Protein AF-A0A540N4F6-F1 (afdb_monomer_lite)

Organism: Malus baccata (NCBI:txid106549)

pLDDT: mean 77.93, std 13.74, range [46.06, 95.38]

Sequence (123 aa):
MISFDKQNSRILIYSMHNLLGQISEKNLCRRLDRFLCSTGCEDIFPEARQTALARVISDHCPIQLDTNKVKWGPCPFRFENMWLQDPEFRNKFKEWWQSEQVEGWEGYKFMIKLKAMKKKVQS

Secondary structure (DSSP, 8-state):
-EEEETTTTEEEE-----SS----SS------------HHHHHH-TT-EEEEPPPSSSSSPPEEEE-S-----SPPPPPPGGGGGSTTHHHHHHHHHHH----S-HHHHHHHHHHHHHHHH--

Radius of gyration: 26.09 Å; chains: 1; bounding box: 52×40×64 Å

Foldseek 3Di:
DWDADPVQRKTKDDDPPDQDDDPDPDPPDDDPDDDDDDPVNCVQQVPWDKDFADDDRDPDTIIMIHSDDDCPDPDDDDDDCVLVVPPCSVVVLVVLLVPDDDDDDPVVNVVVSVVSVSVVVVD

InterPro domains:
  IPR036691 Endonuclease/exonuclease/phosphatase superfamily [G3DSA:3.60.10.10] (3-70)
  IPR036691 Endonuclease/exonuclease/phosphatase superfamily [SSF56219] (14-66)

Structure (mmCIF, N/CA/C/O backbone):
data_AF-A0A540N4F6-F1
#
_entry.id   AF-A0A540N4F6-F1
#
loop_
_atom_site.group_PDB
_atom_site.id
_atom_site.type_symbol
_atom_site.label_atom_id
_atom_site.label_alt_id
_atom_site.label_comp_id
_atom_site.label_asym_id
_atom_site.label_entity_id
_atom_site.label_seq_id
_atom_site.pdbx_PDB_ins_code
_atom_site.Cartn_x
_atom_site.Cartn_y
_atom_site.Cartn_z
_atom_site.occupancy
_atom_site.B_iso_or_equiv
_atom_site.auth_seq_id
_atom_site.auth_comp_id
_atom_site.auth_asym_id
_atom_site.auth_atom_id
_atom_site.pdbx_PDB_model_num
ATOM 1 N N . MET A 1 1 ? 23.839 -2.644 -26.382 1.00 56.44 1 MET A N 1
ATOM 2 C CA . MET A 1 1 ? 24.255 -3.639 -25.376 1.00 56.44 1 MET A CA 1
ATOM 3 C C . MET A 1 1 ? 23.050 -4.069 -24.547 1.00 56.44 1 MET A C 1
ATOM 5 O O . MET A 1 1 ? 22.416 -3.229 -23.918 1.00 56.44 1 MET A O 1
ATOM 9 N N . ILE A 1 2 ? 22.717 -5.360 -24.572 1.00 59.19 2 ILE A N 1
ATOM 10 C CA . ILE A 1 2 ? 21.724 -5.956 -23.666 1.00 59.19 2 ILE A CA 1
ATOM 11 C C . ILE A 1 2 ? 22.469 -6.313 -22.380 1.00 59.19 2 ILE A C 1
ATOM 13 O O . ILE A 1 2 ? 23.492 -6.990 -22.445 1.00 59.19 2 ILE A O 1
ATOM 17 N N . SER A 1 3 ? 21.994 -5.832 -21.235 1.00 63.19 3 SER A N 1
ATOM 18 C CA . SER A 1 3 ? 22.557 -6.149 -19.923 1.00 63.19 3 SER A CA 1
ATOM 19 C C . SER A 1 3 ? 21.480 -6.767 -19.038 1.00 63.19 3 SER A C 1
ATOM 21 O O . SER A 1 3 ? 20.322 -6.340 -19.059 1.00 63.19 3 SER A O 1
ATOM 23 N N . PHE A 1 4 ? 21.859 -7.791 -18.277 1.00 52.75 4 PHE A N 1
ATOM 24 C CA . PHE A 1 4 ? 20.963 -8.511 -17.380 1.00 52.75 4 PHE A CA 1
ATOM 25 C C . PHE A 1 4 ? 21.348 -8.204 -15.934 1.00 52.75 4 PHE A C 1
ATOM 27 O O . PHE A 1 4 ? 22.426 -8.594 -15.482 1.00 52.75 4 PHE A O 1
ATOM 34 N N . ASP A 1 5 ? 20.468 -7.524 -15.201 1.00 59.12 5 ASP A N 1
ATOM 35 C CA . ASP A 1 5 ? 20.639 -7.331 -13.764 1.00 59.12 5 ASP A CA 1
ATOM 36 C C . ASP A 1 5 ? 20.077 -8.555 -13.027 1.00 59.12 5 ASP A C 1
ATOM 38 O O . ASP A 1 5 ? 18.869 -8.687 -12.799 1.00 59.12 5 ASP A O 1
ATOM 42 N N . LYS A 1 6 ? 20.984 -9.469 -1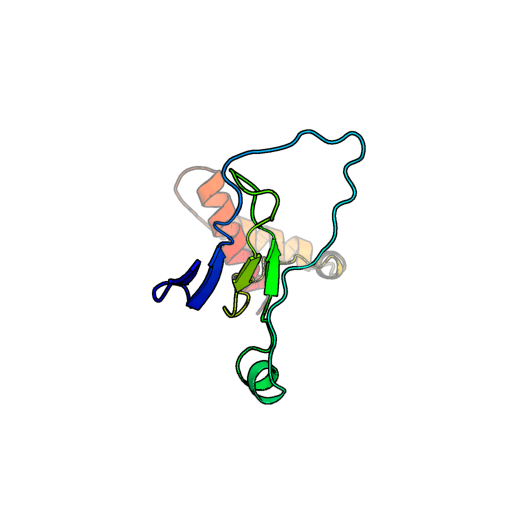2.659 1.00 49.06 6 LYS A N 1
ATOM 43 C CA . LYS A 1 6 ? 20.657 -10.695 -11.917 1.00 49.06 6 LYS A CA 1
ATOM 44 C C . LYS A 1 6 ? 20.147 -10.432 -10.497 1.00 49.06 6 LYS A C 1
ATOM 46 O O . LYS A 1 6 ? 19.502 -11.315 -9.944 1.00 49.06 6 LYS A O 1
ATOM 51 N N . GLN A 1 7 ? 20.419 -9.270 -9.897 1.00 51.00 7 GLN A N 1
ATOM 52 C CA . GLN A 1 7 ? 19.992 -8.987 -8.522 1.00 51.00 7 GLN A CA 1
ATOM 53 C C . GLN A 1 7 ? 18.520 -8.575 -8.437 1.00 51.00 7 GLN A C 1
ATOM 55 O O . GLN A 1 7 ? 17.879 -8.837 -7.424 1.00 51.00 7 GLN A O 1
ATOM 60 N N . ASN A 1 8 ? 17.965 -7.991 -9.503 1.00 53.91 8 ASN A N 1
ATOM 61 C CA . ASN A 1 8 ? 16.603 -7.448 -9.495 1.00 53.91 8 ASN A CA 1
ATOM 62 C C . ASN A 1 8 ? 15.665 -8.069 -10.536 1.00 53.91 8 ASN A C 1
ATOM 64 O O . ASN A 1 8 ? 14.587 -7.523 -10.751 1.00 53.91 8 ASN A O 1
ATOM 68 N N . SER A 1 9 ? 16.049 -9.165 -11.202 1.00 62.53 9 SER A N 1
ATOM 69 C CA . SER A 1 9 ? 15.272 -9.750 -12.315 1.00 62.53 9 SER A CA 1
ATOM 70 C C . SER A 1 9 ? 14.867 -8.696 -13.359 1.00 62.53 9 SER A C 1
ATOM 72 O O . SER A 1 9 ? 13.721 -8.634 -13.798 1.00 62.53 9 SER A O 1
ATOM 74 N N . ARG A 1 10 ? 15.796 -7.798 -13.712 1.00 66.62 10 ARG A N 1
ATOM 75 C CA . ARG A 1 10 ? 15.552 -6.696 -14.654 1.00 66.62 10 ARG A CA 1
ATOM 76 C C . ARG A 1 10 ? 16.371 -6.895 -15.914 1.00 66.62 10 ARG A C 1
ATOM 78 O O . ARG A 1 10 ? 17.580 -7.122 -15.853 1.00 66.62 10 ARG A O 1
ATOM 85 N N . ILE A 1 11 ? 15.712 -6.749 -17.060 1.00 72.62 11 ILE A N 1
ATOM 86 C CA . ILE A 1 11 ? 16.381 -6.752 -18.362 1.00 72.62 11 ILE A CA 1
ATOM 87 C C . ILE A 1 11 ? 16.478 -5.311 -18.845 1.00 72.62 11 ILE A C 1
ATOM 89 O O . ILE A 1 11 ? 15.465 -4.619 -18.977 1.00 72.62 11 ILE A O 1
ATOM 93 N N . LEU A 1 12 ? 17.705 -4.866 -19.112 1.00 63.75 12 LEU A N 1
ATOM 94 C CA . LEU A 1 12 ? 18.006 -3.525 -19.595 1.00 63.75 12 LEU A CA 1
ATOM 95 C C . LEU A 1 12 ? 18.570 -3.610 -21.009 1.00 63.75 12 LEU A C 1
ATOM 97 O O . LEU A 1 12 ? 19.586 -4.264 -21.252 1.00 63.75 12 LEU A O 1
ATOM 101 N N . ILE A 1 13 ? 17.924 -2.922 -21.950 1.00 64.19 13 ILE A N 1
ATOM 102 C CA . ILE A 1 13 ? 18.459 -2.754 -23.300 1.00 64.19 13 ILE A CA 1
ATOM 103 C C . ILE A 1 13 ? 18.979 -1.327 -23.425 1.00 64.19 13 ILE A C 1
ATOM 105 O O . ILE A 1 13 ? 18.213 -0.362 -23.434 1.00 64.19 13 ILE A O 1
ATOM 109 N N . TYR A 1 14 ? 20.302 -1.207 -23.537 1.00 58.53 14 TYR A N 1
ATOM 110 C CA . TYR A 1 14 ? 20.978 0.040 -23.871 1.00 58.53 14 TYR A CA 1
ATOM 111 C C . TYR A 1 14 ? 21.261 0.068 -25.373 1.00 58.53 14 TYR A C 1
ATOM 113 O O . TYR A 1 14 ? 21.983 -0.794 -25.881 1.00 58.53 14 TYR A O 1
ATOM 121 N N . SER A 1 15 ? 20.752 1.066 -26.092 1.00 52.06 15 SER A N 1
ATOM 122 C CA . SER A 1 15 ? 21.269 1.392 -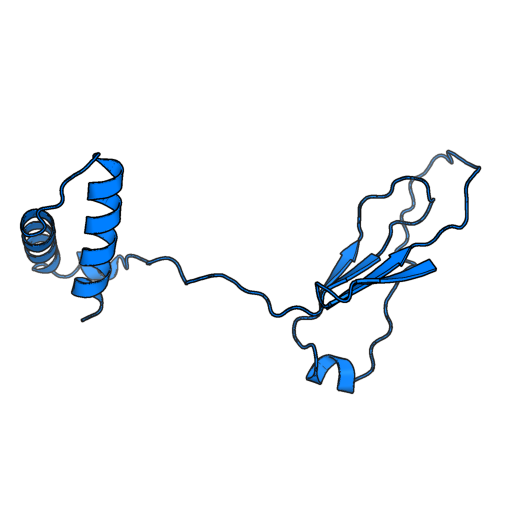27.425 1.00 52.06 15 SER A CA 1
ATOM 123 C C . SER A 1 15 ? 22.502 2.286 -27.255 1.00 52.06 15 SER A C 1
ATOM 125 O O . SER A 1 15 ? 22.425 3.325 -26.607 1.00 52.06 15 SER A O 1
ATOM 127 N N . MET A 1 16 ? 23.661 1.844 -27.753 1.00 48.69 16 MET A N 1
ATOM 128 C CA . MET A 1 16 ? 24.952 2.558 -27.655 1.00 48.69 16 MET A CA 1
ATOM 129 C C . MET A 1 16 ? 25.393 3.122 -29.015 1.00 48.69 16 MET A C 1
ATOM 131 O O . MET A 1 16 ? 26.581 3.324 -29.245 1.00 48.69 16 MET A O 1
ATOM 135 N N . HIS A 1 17 ? 24.462 3.355 -29.940 1.00 49.91 17 HIS A N 1
ATOM 136 C CA . HIS A 1 17 ? 24.794 3.847 -31.276 1.00 49.91 17 HIS A CA 1
ATOM 137 C C . HIS A 1 17 ? 24.184 5.224 -31.512 1.00 49.91 17 HIS A C 1
ATOM 139 O O . HIS A 1 17 ? 23.068 5.322 -31.993 1.00 49.91 17 HIS A O 1
ATOM 145 N N . ASN A 1 18 ? 24.928 6.257 -31.107 1.00 47.97 18 ASN A N 1
ATOM 146 C CA . ASN A 1 18 ? 25.168 7.512 -3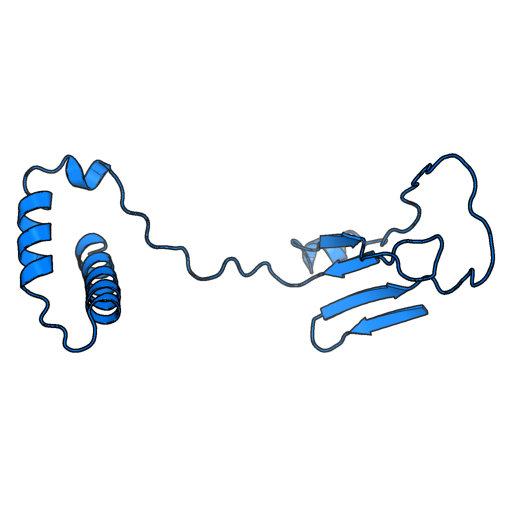1.834 1.00 47.97 18 ASN A CA 1
ATOM 147 C C . ASN A 1 18 ? 25.809 8.499 -30.858 1.00 47.97 18 ASN A C 1
ATOM 149 O O . ASN A 1 18 ? 25.129 9.136 -30.063 1.00 47.97 18 ASN A O 1
ATOM 153 N N . LEU A 1 19 ? 27.139 8.591 -30.891 1.00 52.59 19 LEU A N 1
ATOM 154 C CA . LEU A 1 19 ? 27.884 9.534 -30.055 1.00 52.59 19 LEU A CA 1
ATOM 155 C C . LEU A 1 19 ? 28.002 10.929 -30.683 1.00 52.59 19 LEU A C 1
ATOM 157 O O . LEU A 1 19 ? 28.523 11.821 -30.024 1.00 52.59 19 LEU A O 1
ATOM 161 N N . LEU A 1 20 ? 27.523 11.157 -31.914 1.00 53.50 20 LEU A N 1
ATOM 162 C CA . LEU A 1 20 ? 27.618 12.460 -32.578 1.00 53.50 20 LEU A CA 1
ATOM 163 C C . LEU A 1 20 ? 26.454 12.706 -33.558 1.00 53.50 20 LEU A C 1
ATOM 165 O O . LEU A 1 20 ? 26.308 11.986 -34.541 1.00 53.50 20 LEU A O 1
ATOM 169 N N . GLY A 1 21 ? 25.708 13.794 -33.325 1.00 49.84 21 GLY A N 1
ATOM 170 C CA . GLY A 1 21 ? 24.784 14.431 -34.281 1.00 49.84 21 GLY A CA 1
ATOM 171 C C . GLY A 1 21 ? 23.310 14.037 -34.106 1.00 49.84 21 GLY A C 1
ATOM 172 O O . GLY A 1 21 ? 23.008 12.890 -33.824 1.00 49.84 21 GLY A O 1
ATOM 173 N N . GLN A 1 22 ? 22.306 14.904 -34.244 1.00 49.38 22 GLN A N 1
ATOM 174 C CA . GLN A 1 22 ? 22.202 16.323 -34.600 1.00 49.38 22 GLN A CA 1
ATOM 175 C C . GLN A 1 22 ? 20.959 16.891 -33.882 1.00 49.38 22 GLN A C 1
ATOM 177 O O . GLN A 1 22 ? 19.950 16.198 -33.742 1.00 49.38 22 GLN A O 1
ATOM 182 N N . ILE A 1 23 ? 20.999 18.160 -33.463 1.00 54.47 23 ILE A N 1
ATOM 183 C CA . ILE A 1 23 ? 19.797 18.900 -33.051 1.00 54.47 23 ILE A CA 1
ATOM 184 C C . ILE A 1 23 ? 19.022 19.216 -34.336 1.00 54.47 23 ILE A C 1
ATOM 186 O O . ILE A 1 23 ? 19.372 20.146 -35.053 1.00 54.47 23 ILE A O 1
ATOM 190 N N . SER A 1 24 ? 18.013 18.407 -34.662 1.00 46.06 24 SER A N 1
ATOM 191 C CA . SER A 1 24 ? 17.095 18.667 -35.774 1.00 46.06 24 SER A CA 1
ATOM 192 C C . SER A 1 24 ? 15.762 19.186 -35.238 1.00 46.06 24 SER A C 1
ATOM 194 O O . SER A 1 24 ? 15.134 18.568 -34.376 1.00 46.06 24 SER A O 1
ATOM 196 N N . GLU A 1 25 ? 15.322 20.317 -35.787 1.00 55.38 25 GLU A N 1
ATOM 197 C CA . GLU A 1 25 ? 14.105 21.067 -35.468 1.00 55.38 25 GLU A CA 1
ATOM 198 C C . GLU A 1 25 ? 12.814 20.296 -35.813 1.00 55.38 25 GLU A C 1
ATOM 200 O O . GLU A 1 25 ? 12.167 20.519 -36.830 1.00 55.38 25 GLU A O 1
ATOM 205 N N . LYS A 1 26 ? 12.455 19.332 -34.962 1.00 51.44 26 LYS A N 1
ATOM 206 C CA . LYS A 1 26 ? 11.102 18.845 -34.621 1.00 51.44 26 LYS A CA 1
ATOM 207 C C . LYS A 1 26 ? 11.294 17.553 -33.836 1.00 51.44 26 LYS A C 1
ATOM 209 O O . LYS A 1 26 ? 11.691 16.536 -34.398 1.00 51.44 26 LYS A O 1
ATOM 214 N N . ASN A 1 27 ? 10.974 17.575 -32.543 1.00 57.44 27 ASN A N 1
ATOM 215 C CA . ASN A 1 27 ? 11.036 16.403 -31.666 1.00 57.44 27 ASN A CA 1
ATOM 216 C C . ASN A 1 27 ? 9.933 15.383 -32.015 1.00 57.44 27 ASN A C 1
ATOM 218 O O . ASN A 1 27 ? 8.956 15.225 -31.287 1.00 57.44 27 ASN A O 1
ATOM 222 N N . LEU A 1 28 ? 10.064 14.682 -33.142 1.00 60.62 28 LEU A N 1
ATOM 223 C CA . L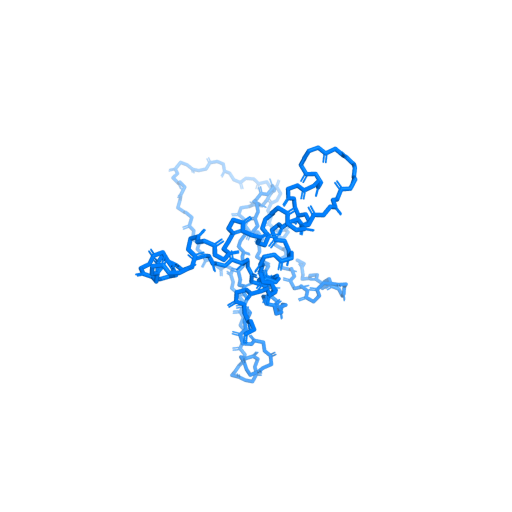EU A 1 28 ? 9.241 13.520 -33.471 1.00 60.62 28 LEU A CA 1
ATOM 224 C C . LEU A 1 28 ? 9.773 12.309 -32.697 1.00 60.62 28 LEU A C 1
ATOM 226 O O . LEU A 1 28 ? 10.586 11.534 -33.196 1.00 60.62 28 LEU A O 1
ATOM 230 N N . CYS A 1 29 ? 9.322 12.149 -31.455 1.00 64.81 29 CYS A N 1
ATOM 231 C CA . CYS A 1 29 ? 9.628 10.959 -30.668 1.00 64.81 29 CYS A CA 1
ATOM 232 C C . CYS A 1 29 ? 8.866 9.751 -31.240 1.00 64.81 29 CYS A C 1
ATOM 234 O O . CYS A 1 29 ? 7.635 9.755 -31.294 1.00 64.81 29 CYS A O 1
ATOM 236 N N . ARG A 1 30 ? 9.585 8.708 -31.673 1.00 70.88 30 ARG A N 1
ATOM 237 C CA . ARG A 1 30 ? 9.001 7.435 -32.125 1.00 70.88 30 ARG A CA 1
ATOM 238 C C . ARG A 1 30 ? 9.392 6.310 -31.168 1.00 70.88 30 ARG A C 1
ATOM 240 O O . ARG A 1 30 ? 10.557 6.173 -30.813 1.00 70.88 30 ARG A O 1
ATOM 247 N N . ARG A 1 31 ? 8.428 5.467 -30.778 1.00 78.62 31 ARG A N 1
ATOM 248 C CA . ARG A 1 31 ? 8.672 4.275 -29.945 1.00 78.62 31 ARG A CA 1
ATOM 249 C C . ARG A 1 31 ? 9.151 3.109 -30.816 1.00 78.62 31 ARG A C 1
ATOM 251 O O . ARG A 1 31 ? 8.343 2.294 -31.264 1.00 78.62 31 ARG A O 1
ATOM 258 N N . LEU A 1 32 ? 10.451 3.064 -31.096 1.00 83.12 32 LEU A N 1
ATOM 259 C CA . LEU A 1 32 ? 11.068 2.010 -31.912 1.00 83.12 32 LEU A CA 1
ATOM 260 C C . LEU A 1 32 ? 11.507 0.808 -31.066 1.00 83.12 32 LEU A C 1
ATOM 262 O O . LEU A 1 32 ? 11.328 -0.329 -31.489 1.00 83.12 32 LEU A O 1
ATOM 266 N N . ASP A 1 33 ? 11.967 1.054 -29.841 1.00 83.81 33 ASP A N 1
ATOM 267 C CA . ASP A 1 33 ? 12.492 0.016 -28.955 1.00 83.81 33 ASP A CA 1
ATOM 268 C C . ASP A 1 33 ? 11.365 -0.745 -28.227 1.00 83.81 33 ASP A C 1
ATOM 270 O O . ASP A 1 33 ? 10.506 -0.155 -27.550 1.00 83.81 33 ASP A O 1
ATOM 274 N N . ARG A 1 34 ? 11.353 -2.079 -28.363 1.00 85.69 34 ARG A N 1
ATOM 275 C CA . ARG A 1 34 ? 10.335 -2.983 -27.790 1.00 85.69 34 ARG A CA 1
ATOM 276 C C . ARG A 1 34 ? 10.960 -4.310 -27.369 1.00 85.69 34 ARG A C 1
ATOM 278 O O . ARG A 1 34 ? 11.902 -4.775 -28.004 1.00 85.69 34 ARG A O 1
ATOM 285 N N . PHE A 1 35 ? 10.393 -4.931 -26.338 1.00 85.25 35 PHE A N 1
ATOM 286 C CA . PHE A 1 35 ? 10.647 -6.337 -26.027 1.00 85.25 35 PHE A CA 1
ATOM 287 C C . PHE A 1 35 ? 9.652 -7.219 -26.785 1.00 85.25 35 PHE A C 1
ATOM 289 O O . PHE A 1 35 ? 8.479 -6.865 -26.907 1.00 85.25 35 PHE A O 1
ATOM 296 N N . LEU A 1 36 ? 10.120 -8.363 -27.278 1.00 85.69 36 LEU A N 1
ATOM 297 C CA . LEU A 1 36 ? 9.263 -9.429 -27.789 1.00 85.69 36 LEU A CA 1
ATOM 298 C C . LEU A 1 36 ? 9.108 -10.478 -26.682 1.00 85.69 36 LEU A C 1
ATOM 300 O O . LEU A 1 36 ? 10.100 -10.881 -26.079 1.00 85.69 36 LEU A O 1
ATOM 304 N N . CYS A 1 37 ? 7.875 -10.893 -26.409 1.00 82.00 37 CYS A N 1
ATOM 305 C CA . CYS A 1 37 ? 7.527 -11.887 -25.393 1.00 82.00 37 CYS A CA 1
ATOM 306 C C . CYS A 1 37 ? 6.674 -12.963 -26.076 1.00 82.00 37 CYS A C 1
ATOM 308 O O . CYS A 1 37 ? 5.817 -12.648 -26.902 1.00 82.00 37 CYS A O 1
ATOM 310 N N . SER A 1 38 ? 6.968 -14.232 -25.796 1.00 85.75 38 SER A N 1
ATOM 311 C CA . SER A 1 38 ? 6.127 -15.357 -26.210 1.00 85.75 38 SER A CA 1
ATOM 312 C C . SER A 1 38 ? 4.925 -15.489 -25.272 1.00 85.75 38 SER A C 1
ATOM 314 O O . SER A 1 38 ? 4.953 -14.973 -24.158 1.00 85.75 38 SER A O 1
ATOM 316 N N . THR A 1 39 ? 3.896 -16.235 -25.673 1.00 83.31 39 THR A N 1
ATOM 317 C CA . THR A 1 39 ? 2.717 -16.487 -24.822 1.00 83.31 39 THR A CA 1
ATOM 318 C C . THR A 1 39 ? 3.094 -17.088 -23.464 1.00 83.31 39 THR A C 1
ATOM 320 O O . THR A 1 39 ? 2.639 -16.609 -22.435 1.00 83.31 39 THR A O 1
ATOM 323 N N . GLY A 1 40 ? 4.031 -18.041 -23.425 1.00 83.38 40 GLY A N 1
ATOM 324 C CA . GLY A 1 40 ? 4.518 -18.611 -22.160 1.00 83.38 40 GLY A CA 1
ATOM 325 C C . GLY A 1 40 ? 5.285 -17.626 -21.263 1.00 83.38 40 GLY A C 1
ATOM 326 O O . GLY A 1 40 ? 5.474 -17.891 -20.081 1.00 83.38 40 GLY A O 1
ATOM 327 N N . CYS A 1 41 ? 5.737 -16.485 -21.792 1.00 77.31 41 CYS A N 1
ATOM 328 C CA . CYS A 1 41 ? 6.364 -15.432 -20.991 1.00 77.31 41 CYS A CA 1
ATOM 329 C C . CYS A 1 41 ? 5.318 -14.623 -20.194 1.00 77.31 41 CYS A C 1
ATOM 331 O O . CYS A 1 41 ? 5.631 -14.185 -19.087 1.00 77.31 41 CYS A O 1
ATOM 333 N N . GLU A 1 42 ? 4.071 -14.524 -20.670 1.00 80.00 42 GLU A N 1
ATOM 334 C CA . GLU A 1 42 ? 2.956 -13.933 -19.910 1.00 80.00 42 GLU A CA 1
ATOM 335 C C . GLU A 1 42 ? 2.547 -14.816 -18.722 1.00 80.00 42 GLU A C 1
ATOM 337 O O . GLU A 1 42 ? 2.305 -14.297 -17.633 1.00 80.00 42 GLU A O 1
ATOM 342 N N . ASP A 1 43 ? 2.571 -16.144 -18.888 1.00 84.44 43 ASP A N 1
ATOM 343 C CA . ASP A 1 43 ? 2.270 -17.093 -17.805 1.00 84.44 43 ASP A CA 1
ATOM 344 C C . ASP A 1 43 ? 3.290 -17.004 -16.656 1.00 84.44 43 ASP A C 1
ATOM 346 O O . ASP A 1 43 ? 2.944 -17.118 -15.478 1.00 84.44 43 ASP A O 1
ATOM 350 N N . ILE A 1 44 ? 4.567 -16.793 -16.991 1.00 84.50 44 ILE A N 1
ATOM 351 C CA . ILE A 1 44 ? 5.663 -16.726 -16.013 1.00 84.50 44 ILE A CA 1
ATOM 352 C C . ILE A 1 44 ? 5.746 -15.331 -15.371 1.00 84.50 44 ILE A C 1
ATOM 354 O O . ILE A 1 44 ? 6.063 -15.213 -14.183 1.00 84.50 44 ILE A O 1
ATOM 358 N N . PHE A 1 45 ? 5.449 -14.271 -16.129 1.00 84.75 45 PHE A N 1
ATOM 359 C CA . PHE A 1 45 ? 5.577 -12.878 -15.694 1.00 84.75 45 PHE A CA 1
ATOM 360 C C . PHE A 1 45 ? 4.302 -12.063 -15.980 1.00 84.75 45 PHE A C 1
ATOM 362 O O . PHE A 1 45 ? 4.342 -11.105 -16.755 1.00 84.75 45 PHE A O 1
ATOM 369 N N . PRO A 1 46 ? 3.177 -12.369 -15.308 1.00 83.25 46 PRO A N 1
ATOM 370 C CA . PRO A 1 46 ? 1.882 -11.739 -15.592 1.00 83.25 46 PRO A CA 1
ATOM 371 C C . PRO A 1 46 ? 1.847 -10.234 -15.288 1.00 83.25 46 PRO A C 1
ATOM 373 O O . PRO A 1 46 ? 0.999 -9.506 -15.794 1.00 83.25 46 PRO A O 1
ATOM 376 N N . GLU A 1 47 ? 2.776 -9.750 -14.463 1.00 86.81 47 GLU A N 1
ATOM 377 C CA . GLU A 1 47 ? 2.889 -8.342 -14.067 1.00 86.81 47 GLU A CA 1
ATOM 378 C C . GLU A 1 47 ? 4.076 -7.633 -14.744 1.00 86.81 47 GLU A C 1
ATOM 380 O O . GLU A 1 47 ? 4.520 -6.576 -14.288 1.00 86.81 47 GLU A O 1
ATOM 385 N N . ALA A 1 48 ? 4.616 -8.208 -15.826 1.00 86.94 48 ALA A N 1
ATOM 386 C CA . ALA A 1 48 ? 5.749 -7.633 -16.537 1.00 86.94 48 ALA A CA 1
ATOM 387 C C . ALA A 1 48 ? 5.444 -6.210 -17.033 1.00 86.94 48 ALA A C 1
ATOM 389 O O . ALA A 1 48 ? 4.440 -5.950 -17.698 1.00 86.94 48 ALA A O 1
ATOM 390 N N . ARG A 1 49 ? 6.348 -5.267 -16.747 1.00 87.06 49 ARG A N 1
ATOM 391 C CA . ARG A 1 49 ? 6.177 -3.852 -17.087 1.00 87.06 49 ARG A CA 1
ATOM 392 C C . ARG A 1 49 ? 7.368 -3.316 -17.865 1.00 87.06 49 ARG A C 1
ATOM 394 O O . ARG A 1 49 ? 8.493 -3.290 -17.367 1.00 87.06 49 ARG A O 1
ATOM 401 N N . GLN A 1 50 ? 7.111 -2.796 -19.065 1.00 88.88 50 GLN A N 1
ATOM 402 C CA . GLN A 1 50 ? 8.109 -2.049 -19.831 1.00 88.88 50 GLN A CA 1
ATOM 403 C C . GLN A 1 50 ? 8.118 -0.570 -19.409 1.00 88.88 50 GLN A C 1
ATOM 405 O O . GLN A 1 50 ? 7.075 0.081 -19.378 1.00 88.88 50 GLN A O 1
ATOM 410 N N . THR A 1 51 ? 9.300 -0.014 -19.142 1.00 89.12 51 THR A N 1
ATOM 411 C CA . THR A 1 51 ? 9.501 1.414 -18.834 1.00 89.12 51 THR A CA 1
ATOM 412 C C . THR A 1 51 ? 10.566 2.008 -19.743 1.00 89.12 51 THR A C 1
ATOM 414 O O . THR A 1 51 ? 11.592 1.374 -19.967 1.00 89.12 51 THR A O 1
ATOM 417 N N . ALA A 1 52 ? 10.347 3.223 -20.247 1.00 87.81 52 ALA A N 1
ATOM 418 C CA . ALA A 1 52 ? 11.410 4.011 -20.867 1.00 87.81 52 ALA A CA 1
ATOM 419 C C . ALA A 1 52 ? 12.196 4.748 -19.774 1.00 87.81 52 ALA A C 1
ATOM 421 O O . ALA A 1 52 ? 11.603 5.424 -18.933 1.00 87.81 52 ALA A O 1
ATOM 422 N N . LEU A 1 53 ? 13.515 4.596 -19.772 1.00 85.94 53 LEU A N 1
ATOM 423 C CA . LEU A 1 53 ? 14.424 5.286 -18.865 1.00 85.94 53 LEU A CA 1
ATOM 424 C C . LEU A 1 53 ? 14.826 6.645 -19.440 1.00 85.94 53 LEU A C 1
ATOM 426 O O . LEU A 1 53 ? 14.679 6.910 -20.637 1.00 85.94 53 LEU A O 1
ATOM 430 N N . ALA A 1 54 ? 15.352 7.503 -18.567 1.00 84.12 54 ALA A N 1
ATOM 431 C CA . ALA A 1 54 ? 15.869 8.801 -18.964 1.00 84.12 54 ALA A CA 1
ATOM 432 C C . ALA A 1 54 ? 16.954 8.647 -20.043 1.00 84.12 54 ALA A C 1
ATOM 434 O O . ALA A 1 54 ? 17.872 7.830 -19.933 1.00 84.12 54 ALA A O 1
ATOM 435 N N . ARG A 1 55 ? 16.828 9.453 -21.096 1.00 79.25 55 ARG A N 1
ATOM 436 C CA . ARG A 1 55 ? 17.821 9.578 -22.160 1.00 79.25 55 ARG A CA 1
ATOM 437 C C . ARG A 1 55 ? 19.030 10.341 -21.621 1.00 79.25 55 ARG A C 1
ATOM 439 O O . ARG A 1 55 ? 18.846 11.386 -21.007 1.00 79.25 55 ARG A O 1
ATOM 446 N N . VAL A 1 56 ? 20.241 9.839 -21.869 1.00 74.50 56 VAL A N 1
ATOM 447 C CA . VAL A 1 56 ? 21.481 10.507 -21.427 1.00 74.50 56 VAL A CA 1
ATOM 448 C C . VAL A 1 56 ? 22.299 10.994 -22.623 1.00 74.50 56 VAL A C 1
ATOM 450 O O . VAL A 1 56 ? 22.456 12.195 -22.791 1.00 74.50 56 VAL A O 1
ATOM 453 N N . ILE A 1 57 ? 22.776 10.082 -23.477 1.00 73.94 57 ILE A N 1
ATOM 454 C CA . ILE A 1 57 ? 23.708 10.412 -24.578 1.00 73.94 57 ILE A CA 1
ATOM 455 C C . ILE A 1 57 ? 23.302 9.872 -25.958 1.00 73.94 57 ILE A C 1
ATOM 457 O O . ILE A 1 57 ? 23.970 10.176 -26.934 1.00 73.94 57 ILE A O 1
ATOM 461 N N . SER A 1 58 ? 22.237 9.069 -26.051 1.00 72.88 58 SER A N 1
ATOM 462 C CA . SER A 1 58 ? 21.749 8.500 -27.317 1.00 72.88 58 SER A CA 1
ATOM 463 C C . SER A 1 58 ? 20.495 9.237 -27.791 1.00 72.88 58 SER A C 1
ATOM 465 O O . SER A 1 58 ? 19.726 9.771 -26.996 1.00 72.88 58 SER A O 1
ATOM 467 N N . ASP A 1 59 ? 20.269 9.234 -29.097 1.00 73.62 59 ASP A N 1
ATOM 468 C CA . ASP A 1 59 ? 19.000 9.544 -29.759 1.00 73.62 59 ASP A CA 1
ATOM 469 C C . ASP A 1 59 ? 17.853 8.577 -29.386 1.00 73.62 59 ASP A C 1
ATOM 471 O O . ASP A 1 59 ? 16.676 8.919 -29.560 1.00 73.62 59 ASP A O 1
ATOM 475 N N . HIS A 1 60 ? 18.172 7.429 -28.781 1.00 79.19 60 HIS A N 1
ATOM 476 C CA . HIS A 1 60 ? 17.236 6.464 -28.208 1.00 79.19 60 HIS A CA 1
ATOM 477 C C . HIS A 1 60 ? 17.071 6.615 -26.685 1.00 79.19 60 HIS A C 1
ATOM 479 O O . HIS A 1 60 ? 18.010 6.918 -25.946 1.00 79.19 60 HIS A O 1
ATOM 485 N N . CYS A 1 61 ? 15.854 6.355 -26.192 1.00 83.56 61 CYS A N 1
ATOM 486 C CA . CYS A 1 61 ? 15.597 6.200 -24.758 1.00 83.56 61 CYS A CA 1
ATOM 487 C C . CYS A 1 61 ? 15.801 4.726 -24.376 1.00 83.56 61 CYS A C 1
ATOM 489 O O . CYS A 1 61 ? 15.126 3.875 -24.959 1.00 83.56 61 CYS A O 1
ATOM 491 N N . PRO A 1 62 ? 16.667 4.392 -23.402 1.00 85.94 62 PRO A N 1
ATOM 492 C CA . PRO A 1 62 ? 16.813 3.011 -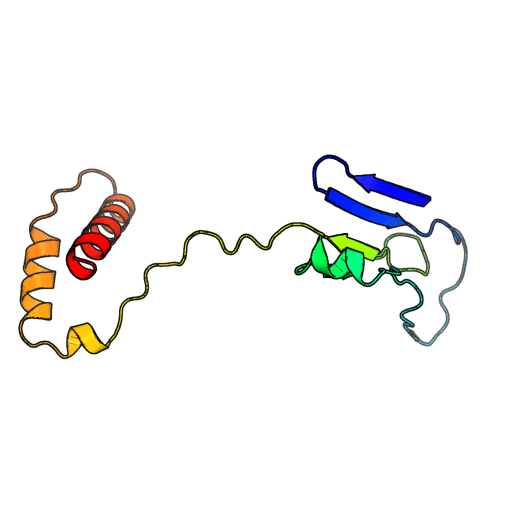22.954 1.00 85.94 62 PRO A CA 1
ATOM 493 C C . PRO A 1 62 ? 15.475 2.458 -22.454 1.00 85.94 62 PRO A C 1
ATOM 495 O O . PRO A 1 62 ? 14.696 3.187 -21.839 1.00 85.94 62 PRO A O 1
ATOM 498 N N . ILE A 1 63 ? 15.204 1.175 -22.687 1.00 87.44 63 ILE A N 1
ATOM 499 C CA . ILE A 1 63 ? 13.995 0.515 -22.181 1.00 87.44 63 ILE A CA 1
ATOM 500 C C . ILE A 1 63 ? 14.354 -0.579 -21.176 1.00 87.44 63 ILE A C 1
ATOM 502 O O . ILE A 1 63 ? 15.329 -1.314 -21.341 1.00 87.44 63 ILE A O 1
ATOM 506 N N . GLN A 1 64 ? 13.537 -0.680 -20.133 1.00 88.56 64 GLN A N 1
ATOM 507 C CA . GLN A 1 64 ? 13.642 -1.670 -19.070 1.00 88.56 64 GLN A CA 1
ATOM 508 C C . GLN A 1 64 ? 12.401 -2.551 -19.068 1.00 88.56 64 GLN A C 1
ATOM 510 O O . GLN A 1 64 ? 11.287 -2.026 -19.082 1.00 88.56 64 GLN A O 1
ATOM 515 N N . LEU A 1 65 ? 12.597 -3.865 -18.980 1.00 87.88 65 LEU A N 1
ATOM 516 C CA . LEU A 1 65 ? 11.552 -4.814 -18.615 1.00 87.88 65 LEU A CA 1
ATOM 517 C C . LEU A 1 65 ? 11.716 -5.170 -17.135 1.00 87.88 65 LEU A C 1
ATOM 519 O O . LEU A 1 65 ? 12.757 -5.689 -16.727 1.00 87.88 65 LEU A O 1
ATOM 523 N N . ASP A 1 66 ? 10.706 -4.845 -16.335 1.00 87.44 66 ASP A N 1
ATOM 524 C CA . ASP A 1 66 ? 10.605 -5.254 -14.937 1.00 87.44 66 ASP A CA 1
ATOM 525 C C . ASP A 1 66 ? 9.646 -6.440 -14.848 1.00 87.44 66 ASP A C 1
ATOM 527 O O . ASP A 1 66 ? 8.476 -6.299 -15.194 1.00 87.44 66 ASP A O 1
ATOM 531 N N . THR A 1 67 ? 10.141 -7.604 -14.432 1.00 86.50 67 THR A N 1
ATOM 532 C CA . THR A 1 67 ? 9.335 -8.824 -14.277 1.00 86.50 67 THR A CA 1
ATOM 533 C C . THR A 1 67 ? 9.046 -9.148 -12.812 1.00 86.50 67 THR A C 1
ATOM 535 O O . THR A 1 67 ? 8.612 -10.255 -12.488 1.00 86.50 67 THR A O 1
ATOM 538 N N . ASN A 1 68 ? 9.328 -8.216 -11.898 1.00 83.44 68 ASN A N 1
ATOM 539 C CA . ASN A 1 68 ? 9.047 -8.415 -10.486 1.00 83.44 68 ASN A CA 1
ATOM 540 C C . ASN A 1 68 ? 7.546 -8.358 -10.216 1.00 83.44 68 ASN A C 1
ATOM 542 O O . ASN A 1 68 ? 6.831 -7.527 -10.771 1.00 83.44 68 ASN A O 1
ATOM 546 N N . LYS A 1 69 ? 7.102 -9.181 -9.262 1.00 79.19 69 LYS A N 1
ATOM 547 C CA . LYS A 1 69 ? 5.763 -9.046 -8.689 1.00 79.19 69 LYS A CA 1
ATOM 548 C C . LYS A 1 69 ? 5.619 -7.673 -8.035 1.00 79.19 69 LYS A C 1
ATOM 550 O O . LYS A 1 69 ? 6.467 -7.275 -7.228 1.00 79.19 69 LYS A O 1
ATOM 555 N N . VAL A 1 70 ? 4.539 -6.972 -8.343 1.00 76.12 70 VAL A N 1
ATOM 556 C CA . VAL A 1 70 ? 4.178 -5.690 -7.757 1.00 76.12 70 VAL A CA 1
ATOM 557 C C . VAL A 1 70 ? 3.876 -5.905 -6.279 1.00 76.12 70 VAL A C 1
ATOM 559 O O . VAL A 1 70 ? 2.848 -6.447 -5.877 1.00 76.12 70 VAL A O 1
ATOM 562 N N . LYS A 1 71 ? 4.796 -5.458 -5.426 1.00 74.44 71 LYS A N 1
ATOM 563 C CA . LYS A 1 71 ? 4.583 -5.424 -3.980 1.00 74.44 71 LYS A CA 1
ATOM 564 C C . LYS A 1 71 ? 3.904 -4.105 -3.629 1.00 74.44 71 LYS A C 1
ATOM 566 O O . LYS A 1 71 ? 4.577 -3.105 -3.411 1.00 74.44 71 LYS A O 1
ATOM 571 N N . TRP A 1 72 ? 2.578 -4.115 -3.517 1.00 73.88 72 TRP A N 1
ATOM 572 C CA . TRP A 1 72 ? 1.793 -2.964 -3.040 1.00 73.88 72 TRP A CA 1
ATOM 573 C C . TRP A 1 72 ? 2.044 -2.602 -1.564 1.00 73.88 72 TRP A C 1
ATOM 575 O O . TRP A 1 72 ? 1.511 -1.614 -1.064 1.00 73.88 72 TRP A O 1
ATOM 585 N N . GLY A 1 73 ? 2.868 -3.384 -0.861 1.00 77.56 73 GLY A N 1
ATOM 586 C CA . GLY A 1 73 ? 3.051 -3.270 0.580 1.00 77.56 73 GLY A CA 1
ATOM 587 C C . GLY A 1 73 ? 1.818 -3.759 1.354 1.00 77.56 73 GLY A C 1
ATOM 588 O O . GLY A 1 73 ? 0.834 -4.207 0.760 1.00 77.56 73 GLY A O 1
ATOM 589 N N . PRO A 1 74 ? 1.861 -3.734 2.695 1.00 73.38 74 PRO A N 1
ATOM 590 C CA . PRO A 1 74 ? 0.689 -4.042 3.504 1.00 73.38 74 PRO A CA 1
ATOM 591 C C . PRO A 1 74 ? -0.421 -3.019 3.232 1.00 73.38 74 PRO A C 1
ATOM 593 O O . PRO A 1 74 ? -0.174 -1.814 3.249 1.00 73.38 74 PRO A O 1
ATOM 596 N N . CYS A 1 75 ? -1.652 -3.495 3.015 1.00 72.12 75 CYS A N 1
ATOM 597 C CA . CYS A 1 75 ? -2.806 -2.619 2.812 1.00 72.12 75 CYS A CA 1
ATOM 598 C C . CYS A 1 75 ? -2.947 -1.659 4.012 1.00 72.12 75 CYS A C 1
ATOM 600 O O . CYS A 1 75 ? -2.986 -2.129 5.163 1.00 72.12 75 CYS A O 1
ATOM 602 N N . PRO A 1 76 ? -3.006 -0.331 3.785 1.00 72.69 76 PRO A N 1
ATOM 603 C CA . PRO A 1 76 ? -3.215 0.617 4.867 1.00 72.69 76 PRO A CA 1
ATOM 604 C C . PRO A 1 76 ? -4.548 0.319 5.562 1.00 72.69 76 PRO A C 1
ATOM 606 O O . PRO A 1 76 ? -5.509 -0.129 4.938 1.00 72.69 76 PRO A O 1
ATOM 609 N N . PHE A 1 77 ? -4.608 0.549 6.874 1.00 75.06 77 PHE A N 1
ATOM 610 C CA . PHE A 1 77 ? -5.871 0.477 7.605 1.00 75.06 77 PHE A CA 1
ATOM 611 C C . PHE A 1 77 ? -6.859 1.485 7.010 1.00 75.06 77 PHE A C 1
ATOM 613 O O . PHE A 1 77 ? -6.550 2.674 6.947 1.00 75.06 77 PHE A O 1
ATOM 620 N N . ARG A 1 78 ? -8.024 1.003 6.571 1.00 80.25 78 ARG A N 1
ATOM 621 C CA . ARG A 1 78 ? -9.131 1.844 6.116 1.00 80.25 78 ARG A CA 1
ATOM 622 C C . ARG A 1 78 ? -10.154 1.917 7.235 1.00 80.25 78 ARG A C 1
ATOM 624 O O . ARG A 1 78 ? -10.575 0.884 7.749 1.00 80.25 78 ARG A O 1
ATOM 631 N N . PHE A 1 79 ? -10.487 3.139 7.633 1.00 80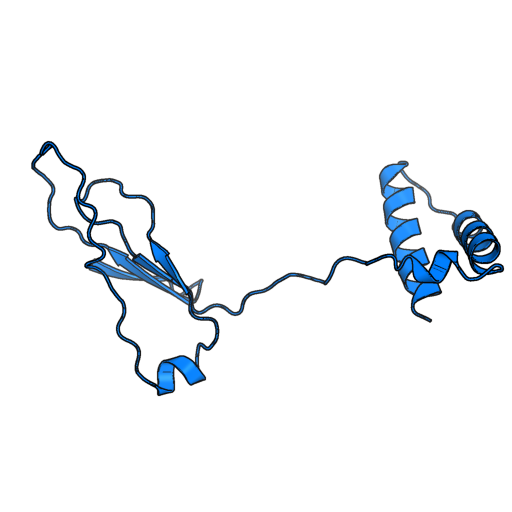.69 79 PHE A N 1
ATOM 632 C CA . PHE A 1 79 ? -11.585 3.381 8.550 1.00 80.69 79 PHE A CA 1
ATOM 633 C C . PHE A 1 79 ? -12.871 3.500 7.740 1.00 80.69 79 PHE A C 1
ATOM 635 O O . PHE A 1 79 ? -12.978 4.392 6.899 1.00 80.69 79 PHE A O 1
ATOM 642 N N . GLU A 1 80 ? -13.817 2.593 7.968 1.00 84.25 80 GLU A N 1
ATOM 643 C CA . GLU A 1 80 ? -15.087 2.606 7.251 1.00 84.25 80 GLU A CA 1
ATOM 644 C C . GLU A 1 80 ? -16.069 3.552 7.943 1.00 84.25 80 GLU A C 1
ATOM 646 O O . GLU A 1 80 ? -16.350 3.428 9.136 1.00 84.25 80 GLU A O 1
ATOM 651 N N . ASN A 1 81 ? -16.646 4.482 7.179 1.00 86.00 81 ASN A N 1
ATOM 652 C CA . ASN A 1 81 ? -17.613 5.450 7.709 1.00 86.00 81 ASN A CA 1
ATOM 653 C C . ASN A 1 81 ? -18.865 4.780 8.294 1.00 86.00 81 ASN A C 1
ATOM 655 O O . ASN A 1 81 ? -19.515 5.360 9.161 1.00 86.00 81 ASN A O 1
ATOM 659 N N . MET A 1 82 ? -19.184 3.556 7.860 1.00 86.56 82 MET A N 1
ATOM 660 C CA . MET A 1 82 ? -20.273 2.752 8.416 1.00 86.56 82 MET A CA 1
ATOM 661 C C . MET A 1 82 ? -20.121 2.533 9.926 1.00 86.56 82 MET A C 1
ATOM 663 O O . MET A 1 82 ? -21.120 2.526 10.636 1.00 86.56 82 MET A O 1
ATOM 667 N N . TRP A 1 83 ? -18.897 2.422 10.450 1.00 85.38 83 TRP A N 1
ATOM 668 C CA . TRP A 1 83 ? -18.691 2.242 11.889 1.00 85.38 83 TRP A CA 1
ATOM 669 C C . TRP A 1 83 ? -19.184 3.436 12.710 1.00 85.38 83 TRP A C 1
ATOM 671 O O . TRP A 1 83 ? -19.610 3.265 13.842 1.00 85.38 83 TRP A O 1
ATOM 681 N N . LEU A 1 84 ? -19.207 4.644 12.139 1.00 84.44 84 LEU A N 1
ATOM 682 C CA . LEU A 1 84 ? -19.759 5.825 12.812 1.00 84.44 84 LEU A CA 1
ATOM 683 C C . LEU A 1 84 ? -21.291 5.832 12.872 1.00 84.44 84 LEU A C 1
ATOM 685 O O . LEU A 1 84 ? -21.853 6.654 13.593 1.00 84.44 84 LEU A O 1
ATOM 689 N N . GLN A 1 85 ? -21.959 4.965 12.107 1.00 87.19 85 GLN A N 1
ATOM 690 C CA . GLN A 1 85 ? -23.417 4.845 12.120 1.00 87.19 85 GLN A CA 1
ATOM 691 C C . GLN A 1 85 ? -23.918 3.995 13.291 1.00 87.19 85 GLN A C 1
ATOM 693 O O . GLN A 1 85 ? -25.072 4.142 13.683 1.00 87.19 85 GLN A O 1
ATOM 698 N N . ASP A 1 86 ? -23.066 3.138 13.863 1.00 86.88 86 ASP A N 1
ATOM 699 C CA . ASP A 1 86 ? -23.386 2.392 15.077 1.00 86.88 86 ASP A CA 1
ATOM 700 C C . ASP A 1 86 ? -23.365 3.348 16.293 1.00 86.88 86 ASP A C 1
ATOM 702 O O . ASP A 1 86 ? -22.311 3.913 16.622 1.00 86.88 86 ASP A O 1
ATOM 706 N N . PRO A 1 87 ? -24.507 3.538 16.985 1.00 85.94 87 PRO A N 1
ATOM 707 C CA . PRO A 1 87 ? -24.604 4.420 18.146 1.00 85.94 87 PRO A CA 1
ATOM 708 C C . PRO A 1 87 ? -23.628 4.060 19.274 1.00 85.94 87 PRO A C 1
ATOM 710 O O . PRO A 1 87 ? -23.171 4.943 20.006 1.00 85.94 87 PRO A O 1
ATOM 713 N N . GLU A 1 88 ? -23.283 2.780 19.421 1.00 89.31 88 GLU A N 1
ATOM 714 C CA . GLU A 1 88 ? -22.388 2.302 20.471 1.00 89.31 88 GLU A CA 1
ATOM 715 C C . GLU A 1 88 ? -20.914 2.424 20.094 1.00 89.31 88 GLU A C 1
ATOM 717 O O . GLU A 1 88 ? -20.056 2.540 20.977 1.00 89.31 88 GLU A O 1
ATOM 722 N N . PHE A 1 89 ? -20.599 2.436 18.798 1.00 90.00 89 PHE A N 1
ATOM 723 C CA . PHE A 1 89 ? -19.220 2.440 18.319 1.00 90.00 89 PHE A CA 1
ATOM 724 C C . PHE A 1 89 ? -18.444 3.650 18.829 1.00 90.00 89 PHE A C 1
ATOM 726 O O . PHE A 1 89 ? -17.297 3.524 19.251 1.00 90.00 89 PHE A O 1
ATOM 733 N N . ARG A 1 90 ? -19.071 4.831 18.872 1.00 86.88 90 ARG A N 1
ATOM 734 C CA . ARG A 1 90 ? -18.420 6.045 19.387 1.00 86.88 90 ARG A CA 1
ATOM 735 C C . ARG A 1 90 ? -18.027 5.910 20.860 1.00 86.88 90 ARG A C 1
ATOM 737 O O . ARG A 1 90 ? -16.985 6.435 21.258 1.00 86.88 90 ARG A O 1
ATOM 744 N N . ASN A 1 91 ? -18.847 5.233 21.661 1.00 90.81 91 ASN A N 1
ATOM 745 C CA . ASN A 1 91 ? -18.572 5.013 23.079 1.00 90.81 91 ASN A CA 1
ATOM 746 C C . ASN A 1 91 ? -17.476 3.956 23.257 1.00 90.81 91 ASN A C 1
ATOM 748 O O . ASN A 1 91 ? -16.488 4.230 23.937 1.00 90.81 91 ASN A O 1
ATOM 752 N N . LYS A 1 92 ? -17.579 2.829 22.541 1.00 91.12 92 LYS A N 1
ATOM 753 C CA . LYS A 1 92 ? -16.555 1.772 22.505 1.00 91.12 92 LYS A CA 1
ATOM 754 C C . LYS A 1 92 ? -15.197 2.311 22.050 1.00 91.12 92 LYS A C 1
ATOM 756 O O . LYS A 1 92 ? -14.181 2.060 22.687 1.00 91.12 92 LYS A O 1
ATOM 761 N N . PHE A 1 93 ? -15.169 3.146 21.011 1.00 90.44 93 PHE A N 1
ATOM 762 C CA . PHE A 1 93 ? -13.944 3.777 20.523 1.00 90.44 93 PHE A CA 1
ATOM 763 C C . PHE A 1 93 ? -13.287 4.658 21.592 1.00 90.44 93 PHE A C 1
ATOM 765 O O . PHE A 1 93 ? -12.073 4.606 21.775 1.00 90.44 93 PHE A O 1
ATOM 772 N N . LYS A 1 94 ? -14.065 5.465 22.324 1.00 90.06 94 LYS A N 1
ATOM 773 C CA . LYS A 1 94 ? -13.525 6.288 23.419 1.00 90.06 94 LYS A CA 1
ATOM 774 C C . LYS A 1 94 ? -12.935 5.429 24.531 1.00 90.06 94 LYS A C 1
ATOM 776 O O . LYS A 1 94 ? -11.820 5.706 24.965 1.00 90.06 94 LYS A O 1
ATOM 781 N N . GLU A 1 95 ? -13.660 4.397 24.950 1.00 92.25 95 GLU A N 1
ATOM 782 C CA . GLU A 1 95 ? -13.209 3.456 25.975 1.00 92.25 95 GLU A CA 1
ATOM 783 C C . GLU A 1 95 ? -11.895 2.792 25.557 1.00 92.25 95 GLU A C 1
ATOM 785 O O . GLU A 1 95 ? -10.898 2.861 26.273 1.00 92.25 95 GLU A O 1
ATOM 790 N N . TRP A 1 96 ? -11.846 2.251 24.340 1.00 91.88 96 TRP A N 1
ATOM 791 C CA . TRP A 1 96 ? -10.646 1.635 23.792 1.00 91.88 96 TRP A CA 1
ATOM 792 C C . TRP A 1 96 ? -9.483 2.608 23.660 1.00 91.88 96 TRP A C 1
ATOM 794 O O . TRP A 1 96 ? -8.344 2.214 23.879 1.00 91.88 96 TRP A O 1
ATOM 804 N N . TRP A 1 97 ? -9.736 3.864 23.294 1.00 91.06 97 TRP A N 1
ATOM 805 C CA . TRP A 1 97 ? -8.684 4.868 23.157 1.00 91.06 97 TRP A CA 1
ATOM 806 C C . TRP A 1 97 ? -8.049 5.229 24.505 1.00 91.06 97 TRP A C 1
ATOM 808 O O . TRP A 1 97 ? -6.843 5.493 24.585 1.00 91.06 97 TRP A O 1
ATOM 818 N N . GLN A 1 98 ? -8.869 5.264 25.556 1.00 90.56 98 GLN A N 1
ATOM 819 C CA . GLN A 1 98 ? -8.466 5.606 26.919 1.00 90.56 98 GLN A CA 1
ATOM 820 C C . GLN A 1 98 ? -7.853 4.416 27.666 1.00 90.56 98 GLN A C 1
ATOM 822 O O . GLN A 1 98 ? -6.971 4.627 28.497 1.00 90.56 98 GLN A O 1
ATOM 827 N N . SER A 1 99 ? -8.258 3.183 27.342 1.00 88.81 99 SER A N 1
ATOM 828 C CA . SER A 1 99 ? -7.710 1.969 27.958 1.00 88.81 99 SER A CA 1
ATOM 829 C C . SER A 1 99 ? -6.241 1.729 27.598 1.00 88.81 99 SER A C 1
ATOM 831 O O . SER A 1 99 ? -5.513 1.106 28.363 1.00 88.81 99 SER A O 1
ATOM 833 N N . GLU A 1 100 ? -5.789 2.206 26.433 1.00 86.19 100 GLU A N 1
ATOM 834 C CA . GLU A 1 100 ? -4.398 2.052 25.998 1.00 86.19 100 GLU A CA 1
ATOM 835 C C . GLU A 1 100 ? -3.479 3.044 26.728 1.00 86.19 100 GLU A C 1
ATOM 837 O O . GLU A 1 100 ? -3.457 4.245 26.421 1.00 86.19 100 GLU A O 1
ATOM 842 N N . GLN A 1 101 ? -2.673 2.528 27.655 1.00 86.50 101 GLN A N 1
ATOM 843 C CA . GLN A 1 101 ? -1.553 3.248 28.258 1.00 86.50 101 GLN A CA 1
ATOM 844 C C . GLN A 1 101 ? -0.290 2.960 27.442 1.00 86.50 101 GLN A C 1
ATOM 846 O O . GLN A 1 101 ? 0.179 1.827 27.381 1.00 86.50 101 GLN A O 1
ATOM 851 N N . VAL A 1 102 ? 0.234 3.985 26.766 1.00 90.62 102 VAL A N 1
ATOM 852 C CA . VAL A 1 102 ? 1.438 3.884 25.931 1.00 90.62 102 VAL A CA 1
ATOM 853 C C . VAL A 1 102 ? 2.401 4.988 26.340 1.00 90.62 102 VAL A C 1
ATOM 855 O O . VAL A 1 102 ? 2.033 6.163 26.355 1.00 90.62 102 VAL A O 1
ATOM 858 N N . GLU A 1 103 ? 3.636 4.613 26.649 1.00 92.19 103 GLU A N 1
ATOM 859 C CA . GLU A 1 103 ? 4.716 5.544 26.973 1.00 92.19 103 GLU A CA 1
ATOM 860 C C . GLU A 1 103 ? 5.509 5.954 25.723 1.00 92.19 103 GLU A C 1
ATOM 862 O O . GLU A 1 103 ? 5.503 5.262 24.703 1.00 92.19 103 GLU A O 1
ATOM 867 N N . GLY A 1 104 ? 6.193 7.099 25.793 1.00 93.62 104 GLY A N 1
ATOM 868 C CA . GLY A 1 104 ? 7.013 7.643 24.706 1.00 93.62 104 GLY A CA 1
ATOM 869 C C . GLY A 1 104 ? 6.551 9.020 24.230 1.00 93.62 104 GLY A C 1
ATOM 870 O O . GLY A 1 104 ? 5.807 9.719 24.915 1.00 93.62 104 GLY A O 1
ATOM 871 N N . TRP A 1 105 ? 7.004 9.431 23.047 1.00 95.38 105 TRP A N 1
ATOM 872 C CA . TRP A 1 105 ? 6.594 10.702 22.445 1.00 95.38 105 TRP A CA 1
ATOM 873 C C . TRP A 1 105 ? 5.211 10.590 21.784 1.00 95.38 105 TRP A C 1
ATOM 875 O O . TRP A 1 105 ? 4.777 9.504 21.392 1.00 95.38 105 TRP A O 1
ATOM 885 N N . GLU A 1 106 ? 4.511 11.715 21.636 1.00 91.94 106 GLU A N 1
ATOM 886 C CA . GLU A 1 106 ? 3.084 11.733 21.275 1.00 91.94 106 GLU A CA 1
ATOM 887 C C . GLU A 1 106 ? 2.746 11.042 19.944 1.00 91.94 106 GLU A C 1
ATOM 889 O O . GLU A 1 106 ? 1.753 10.321 19.861 1.00 91.94 106 GLU A O 1
ATOM 894 N N . GLY A 1 107 ? 3.580 11.167 18.908 1.00 92.12 107 GLY A N 1
ATOM 895 C CA . GLY A 1 107 ? 3.329 10.467 17.643 1.00 92.12 107 GLY A CA 1
ATOM 896 C C . GLY A 1 107 ? 3.590 8.962 17.716 1.00 92.12 107 GLY A C 1
ATOM 897 O O . GLY A 1 107 ? 2.897 8.197 17.045 1.00 92.12 107 GLY A O 1
ATOM 898 N N . TYR A 1 108 ? 4.496 8.502 18.585 1.00 92.12 108 TYR A N 1
ATOM 899 C CA . TYR A 1 108 ? 4.637 7.072 18.864 1.00 92.12 108 TYR A CA 1
ATOM 900 C C . TYR A 1 108 ? 3.409 6.534 19.597 1.00 92.12 108 TYR A C 1
ATOM 902 O O . TYR A 1 108 ? 2.833 5.535 19.160 1.00 92.12 108 TYR A O 1
ATOM 910 N N . LYS A 1 109 ? 2.940 7.240 20.637 1.00 92.81 109 LYS A N 1
ATOM 911 C CA . LYS A 1 109 ? 1.691 6.899 21.336 1.00 92.81 109 LYS A CA 1
ATOM 912 C C . LYS A 1 109 ? 0.526 6.806 20.355 1.00 92.81 109 LYS A C 1
ATOM 914 O O . LYS A 1 109 ? -0.192 5.809 20.340 1.00 92.81 109 LYS A O 1
ATOM 919 N N . PHE A 1 110 ? 0.383 7.807 19.488 1.00 90.44 110 PHE A N 1
ATOM 920 C CA . PHE A 1 110 ? -0.648 7.848 18.458 1.00 90.44 110 PHE A CA 1
ATOM 921 C C . PHE A 1 110 ? -0.572 6.646 17.505 1.00 90.44 110 PHE A C 1
ATOM 923 O O . PHE A 1 110 ? -1.569 5.950 17.309 1.00 90.44 110 PHE A O 1
ATOM 930 N N . MET A 1 111 ? 0.612 6.340 16.963 1.00 90.81 111 MET A N 1
ATOM 931 C CA . MET A 1 111 ? 0.809 5.193 16.071 1.00 90.81 111 MET A CA 1
ATOM 932 C C . MET A 1 111 ? 0.458 3.853 16.727 1.00 90.81 111 MET A C 1
ATOM 934 O O . MET A 1 111 ? -0.167 3.004 16.089 1.00 90.81 111 MET A O 1
ATOM 938 N N . ILE A 1 112 ? 0.861 3.635 17.981 1.00 91.94 112 ILE A N 1
ATOM 939 C CA . ILE A 1 112 ? 0.559 2.391 18.702 1.00 91.94 112 ILE A CA 1
ATOM 940 C C . ILE A 1 112 ? -0.937 2.283 18.995 1.00 91.94 112 ILE A C 1
ATOM 942 O O . ILE A 1 112 ? -1.525 1.233 18.732 1.00 91.94 112 ILE A O 1
ATOM 946 N N . LYS A 1 113 ? -1.579 3.372 19.434 1.00 91.69 113 LYS A N 1
ATOM 947 C CA . LYS A 1 113 ? -3.030 3.394 19.659 1.00 91.69 113 LYS A CA 1
ATOM 948 C C . LYS A 1 113 ? -3.812 3.096 18.382 1.00 91.69 113 LYS A C 1
ATOM 950 O O . LYS A 1 113 ? -4.723 2.277 18.417 1.00 91.69 113 LYS A O 1
ATOM 955 N N . LEU A 1 114 ? -3.417 3.650 17.232 1.00 89.81 114 LEU A N 1
ATOM 956 C CA . LEU A 1 114 ? -4.034 3.302 15.944 1.00 89.81 114 LEU A CA 1
ATOM 957 C C . LEU A 1 114 ? -3.882 1.812 15.598 1.00 89.81 114 LEU A C 1
ATOM 959 O O . LEU A 1 114 ? -4.832 1.189 15.122 1.00 89.81 114 LEU A O 1
ATOM 963 N N . LYS A 1 115 ? -2.712 1.213 15.860 1.00 88.62 115 LYS A N 1
ATOM 964 C CA . LYS A 1 115 ? -2.498 -0.231 15.655 1.00 88.62 115 LYS A CA 1
ATOM 965 C C . LYS A 1 115 ? -3.379 -1.082 16.572 1.00 88.62 115 LYS A C 1
ATOM 967 O O . LYS A 1 115 ? -3.903 -2.096 16.116 1.00 88.62 115 LYS A O 1
ATOM 972 N N . ALA A 1 116 ? -3.543 -0.688 17.834 1.00 89.44 116 ALA A N 1
ATOM 973 C CA . ALA A 1 116 ? -4.428 -1.368 18.778 1.00 89.44 116 ALA A CA 1
ATOM 974 C C . ALA A 1 116 ? -5.898 -1.254 18.345 1.00 89.44 116 ALA A C 1
ATOM 976 O O . ALA A 1 116 ? -6.610 -2.255 18.302 1.00 89.44 116 ALA A O 1
ATOM 977 N N . MET A 1 117 ? -6.321 -0.063 17.918 1.00 88.62 117 MET A N 1
ATOM 978 C CA . MET A 1 117 ? -7.676 0.185 17.422 1.00 88.62 117 MET A CA 1
ATOM 979 C C . MET A 1 117 ? -8.020 -0.654 16.200 1.00 88.62 117 MET A C 1
ATOM 981 O O . MET A 1 117 ? -9.089 -1.254 16.157 1.00 88.62 117 MET A O 1
ATOM 985 N N . LYS A 1 118 ? -7.090 -0.783 15.246 1.00 86.69 118 LYS A N 1
ATOM 986 C CA . LYS A 1 118 ? -7.271 -1.679 14.099 1.00 86.69 118 LYS A CA 1
ATOM 987 C C . LYS A 1 118 ? -7.648 -3.098 14.537 1.00 86.69 118 LYS A C 1
ATOM 989 O O . LYS A 1 118 ? -8.526 -3.691 13.926 1.00 86.69 118 LYS A O 1
ATOM 994 N N . LYS A 1 119 ? -7.013 -3.634 15.585 1.00 85.88 119 LYS A N 1
ATOM 995 C CA . LYS A 1 119 ? -7.310 -4.987 16.082 1.00 85.88 119 LYS A CA 1
ATOM 996 C C . LYS A 1 119 ? -8.705 -5.092 16.700 1.00 85.88 119 LYS A C 1
ATOM 998 O O . LYS A 1 119 ? -9.369 -6.086 16.460 1.00 85.88 119 LYS A O 1
ATOM 1003 N N . LYS A 1 120 ? -9.141 -4.078 17.456 1.00 87.06 120 LYS A N 1
ATOM 1004 C CA . LYS A 1 120 ? -10.450 -4.070 18.138 1.00 87.06 120 LYS A CA 1
ATOM 1005 C C . LYS A 1 120 ? -11.627 -3.914 17.177 1.00 87.06 120 LYS A C 1
ATOM 1007 O O . LYS A 1 120 ? -12.703 -4.423 17.440 1.00 87.06 120 LYS A O 1
ATOM 1012 N N . VAL A 1 121 ? -11.421 -3.210 16.066 1.00 85.25 121 VAL A N 1
ATOM 1013 C CA . VAL A 1 121 ? -12.460 -3.017 15.044 1.00 85.25 121 VAL A CA 1
ATOM 1014 C C . VAL A 1 121 ? -12.552 -4.207 14.075 1.00 85.25 121 VAL A C 1
ATOM 1016 O O . VAL A 1 121 ? -13.581 -4.409 13.442 1.00 85.25 121 VAL A O 1
ATOM 1019 N N . GLN A 1 122 ? -11.479 -4.991 13.940 1.00 72.81 122 GLN A N 1
ATOM 1020 C CA . GLN A 1 122 ? -11.421 -6.168 13.063 1.00 72.81 122 GLN A CA 1
ATOM 1021 C C . GLN A 1 122 ? -11.737 -7.498 13.778 1.00 72.81 122 GLN A C 1
ATOM 1023 O O . GLN A 1 122 ? -11.633 -8.538 13.129 1.00 72.81 122 GLN A O 1
ATOM 1028 N N . SER A 1 123 ? -12.070 -7.486 15.077 1.00 58.62 123 SER A N 1
ATOM 1029 C CA . SER A 1 123 ? -12.479 -8.673 15.854 1.00 58.62 123 SER A CA 1
ATOM 1030 C C . SER A 1 123 ? -13.991 -8.782 15.952 1.00 58.62 123 SER A C 1
ATOM 1032 O O . SER A 1 123 ? -14.502 -9.902 15.761 1.00 58.62 123 SER A O 1
#